Protein AF-A0A962QHJ8-F1 (afdb_monomer)

Structure (mmCIF, N/CA/C/O backbone):
data_AF-A0A962QHJ8-F1
#
_entry.id   AF-A0A962QHJ8-F1
#
loop_
_atom_site.group_PDB
_atom_site.id
_atom_site.type_symbol
_atom_site.label_atom_id
_atom_site.label_alt_id
_atom_site.label_comp_id
_atom_site.label_asym_id
_atom_site.label_entity_id
_atom_site.label_seq_id
_atom_site.pdbx_PDB_ins_code
_atom_site.C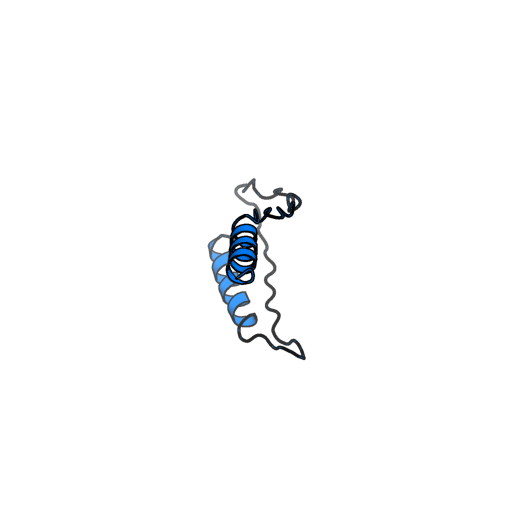artn_x
_atom_site.Cartn_y
_atom_site.Cartn_z
_atom_site.occupancy
_atom_site.B_iso_or_equiv
_atom_site.auth_seq_id
_atom_site.auth_comp_id
_atom_site.auth_asym_id
_atom_site.auth_atom_id
_atom_site.pdbx_PDB_model_num
ATOM 1 N N . MET A 1 1 ? 6.186 45.010 -44.279 1.00 56.06 1 MET A N 1
ATOM 2 C CA . MET A 1 1 ? 6.045 45.339 -42.838 1.00 56.06 1 MET A CA 1
ATOM 3 C C . MET A 1 1 ? 4.756 44.761 -42.219 1.00 56.06 1 MET A C 1
ATOM 5 O O . MET A 1 1 ? 4.195 45.363 -41.322 1.00 56.06 1 MET A O 1
ATOM 9 N N . THR A 1 2 ? 4.282 43.578 -42.640 1.00 52.72 2 THR A N 1
ATOM 10 C CA . THR A 1 2 ? 2.984 43.005 -42.195 1.00 52.72 2 THR A CA 1
ATOM 11 C C . THR A 1 2 ? 3.112 41.715 -41.372 1.00 52.72 2 THR A C 1
ATOM 13 O O . THR A 1 2 ? 2.150 41.280 -40.749 1.00 52.72 2 THR A O 1
ATOM 16 N N . ARG A 1 3 ? 4.310 41.111 -41.309 1.00 55.50 3 ARG A N 1
ATOM 17 C CA . ARG A 1 3 ? 4.542 39.842 -40.591 1.00 55.50 3 ARG A CA 1
ATOM 18 C C . ARG A 1 3 ? 4.649 40.017 -39.070 1.00 55.50 3 ARG A C 1
ATOM 20 O O . ARG A 1 3 ? 4.295 39.108 -38.336 1.00 55.50 3 ARG A O 1
ATOM 27 N N . SER A 1 4 ? 5.063 41.190 -38.584 1.00 58.16 4 SER A N 1
ATOM 28 C CA . SER A 1 4 ? 5.194 41.460 -37.141 1.00 58.16 4 SER A CA 1
ATOM 29 C C . SER A 1 4 ? 3.829 41.601 -36.448 1.00 58.16 4 SER A C 1
ATOM 31 O O . SER A 1 4 ? 3.625 41.029 -35.383 1.00 58.16 4 SER A O 1
ATOM 33 N N . LEU A 1 5 ? 2.854 42.239 -37.108 1.00 56.66 5 LEU A N 1
ATOM 34 C CA . LEU A 1 5 ? 1.507 42.440 -36.563 1.00 56.66 5 LEU A CA 1
ATOM 35 C C . LEU A 1 5 ? 0.691 41.134 -36.521 1.00 56.66 5 LEU A C 1
ATOM 37 O O . LEU A 1 5 ? 0.011 40.857 -35.539 1.00 56.66 5 LEU A O 1
ATOM 41 N N . SER A 1 6 ? 0.827 40.286 -37.549 1.00 55.66 6 SER A N 1
ATOM 42 C CA . SER A 1 6 ? 0.140 38.986 -37.615 1.00 55.66 6 SER A CA 1
ATOM 43 C C . SER A 1 6 ? 0.656 37.981 -36.580 1.00 55.66 6 SER A C 1
ATOM 45 O O . SER A 1 6 ? -0.105 37.137 -36.116 1.00 55.66 6 SER A O 1
ATOM 47 N N . THR A 1 7 ? 1.934 38.076 -36.200 1.00 57.78 7 THR A N 1
ATOM 48 C CA . THR A 1 7 ? 2.538 37.189 -35.190 1.00 57.78 7 THR A CA 1
ATOM 49 C C . THR A 1 7 ? 2.125 37.602 -33.773 1.00 57.78 7 THR A C 1
ATOM 51 O O . THR A 1 7 ? 1.902 36.749 -32.920 1.00 57.78 7 THR A O 1
ATOM 54 N N . LEU A 1 8 ? 1.941 38.906 -33.539 1.00 55.44 8 LEU A N 1
ATOM 55 C CA . LEU A 1 8 ? 1.496 39.452 -32.253 1.00 55.44 8 LEU A CA 1
ATOM 56 C C . LEU A 1 8 ? 0.016 39.137 -31.965 1.00 55.44 8 LEU A C 1
ATOM 58 O O . LEU A 1 8 ? -0.341 38.832 -30.830 1.00 55.44 8 LEU A O 1
ATOM 62 N N . ILE A 1 9 ? -0.827 39.126 -33.004 1.00 57.44 9 ILE A N 1
ATOM 63 C CA . ILE A 1 9 ? -2.245 38.743 -32.900 1.00 57.44 9 ILE A CA 1
ATOM 64 C C . ILE A 1 9 ? -2.398 37.239 -32.611 1.00 57.44 9 ILE A C 1
ATOM 66 O O . ILE A 1 9 ? -3.220 36.865 -31.777 1.00 57.44 9 ILE A O 1
ATOM 70 N N . LEU A 1 10 ? -1.571 36.373 -33.216 1.00 53.88 10 LEU A N 1
ATOM 71 C CA . LEU A 1 10 ? -1.587 34.930 -32.922 1.00 53.88 10 LEU A CA 1
ATOM 72 C C . LEU A 1 10 ? -1.158 34.611 -31.479 1.00 53.88 10 LEU A C 1
ATOM 74 O O . LEU A 1 10 ? -1.696 33.689 -30.870 1.00 53.88 10 LEU A O 1
ATOM 78 N N . PHE A 1 11 ? -0.213 35.375 -30.923 1.00 53.38 11 PHE A N 1
ATOM 79 C CA . PHE A 1 11 ? 0.266 35.168 -29.554 1.00 53.38 11 PHE A CA 1
ATOM 80 C C . PHE A 1 11 ? -0.762 35.617 -28.500 1.00 53.38 11 PHE A C 1
ATOM 82 O O . PHE A 1 11 ? -0.900 34.976 -27.461 1.00 53.38 11 PHE A O 1
ATOM 89 N N . ALA A 1 12 ? -1.533 36.673 -28.786 1.00 55.09 12 ALA A N 1
ATOM 90 C CA . ALA A 1 12 ? -2.576 37.173 -27.890 1.00 55.09 12 ALA A CA 1
ATOM 91 C C . ALA A 1 12 ? -3.803 36.244 -27.806 1.00 55.09 12 ALA A C 1
ATOM 93 O O . ALA A 1 12 ? -4.391 36.100 -26.737 1.00 55.09 12 ALA A O 1
ATOM 94 N N . VAL A 1 13 ? -4.167 35.565 -28.901 1.00 55.50 13 VAL A N 1
ATOM 95 C CA . VAL A 1 13 ? -5.310 34.627 -28.932 1.00 55.50 13 VAL A CA 1
ATOM 96 C C . VAL A 1 13 ? -5.034 33.356 -28.116 1.00 55.50 13 VAL A C 1
ATOM 98 O O . VAL A 1 13 ? -5.956 32.776 -27.548 1.00 55.50 13 VAL A O 1
ATOM 101 N N . CYS A 1 14 ? -3.768 32.954 -27.977 1.00 50.12 14 CYS A N 1
ATOM 102 C CA . CYS A 1 14 ? -3.383 31.758 -27.221 1.00 50.12 14 CYS A CA 1
ATOM 103 C C . CYS A 1 14 ? -3.434 31.952 -25.689 1.00 50.12 14 CYS A C 1
ATOM 105 O O . CYS A 1 14 ? -3.478 30.972 -24.949 1.00 50.12 14 CYS A O 1
ATOM 107 N N . LEU A 1 15 ? -3.457 33.201 -25.198 1.00 51.72 15 LEU A N 1
ATOM 108 C CA . LEU A 1 15 ? -3.494 33.509 -23.760 1.00 51.72 15 LEU A CA 1
ATOM 109 C C . LEU A 1 15 ? -4.921 33.528 -23.174 1.00 51.72 15 LEU A C 1
ATOM 111 O O . LEU A 1 15 ? -5.089 33.618 -21.961 1.00 51.72 15 LEU A O 1
ATOM 115 N N . VAL A 1 16 ? -5.950 33.441 -24.022 1.00 54.06 16 VAL A N 1
ATOM 116 C CA . VAL A 1 16 ? -7.367 33.521 -23.628 1.00 54.06 16 VAL A CA 1
ATOM 117 C C . VAL A 1 16 ? -8.103 32.250 -24.045 1.00 54.06 16 VAL A C 1
ATOM 119 O O . VAL A 1 16 ? -9.210 32.289 -24.570 1.00 54.06 16 VAL A O 1
ATOM 122 N N . CYS A 1 17 ? -7.480 31.092 -23.847 1.00 45.12 17 CYS A N 1
ATOM 123 C CA . CYS A 1 17 ? -8.221 29.841 -23.853 1.00 45.12 17 CYS A CA 1
ATOM 124 C C . CYS A 1 17 ? -8.629 29.591 -22.399 1.00 45.12 17 CYS A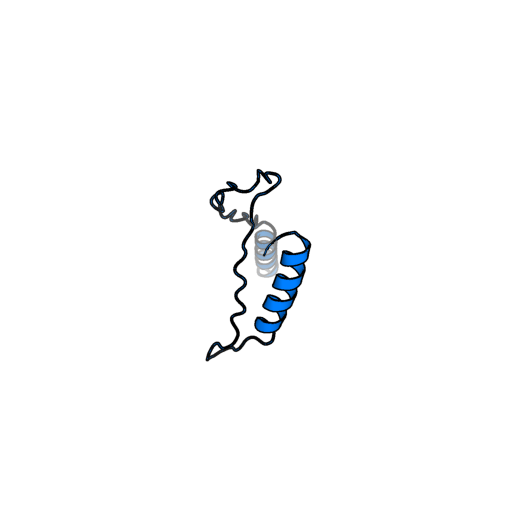 C 1
ATOM 126 O O . CYS A 1 17 ? -7.769 29.198 -21.604 1.00 45.12 17 CYS A O 1
ATOM 128 N N . PRO A 1 18 ? -9.884 29.860 -21.983 1.00 50.97 18 PRO A N 1
ATOM 129 C CA . PRO A 1 18 ? -10.336 29.307 -20.726 1.00 50.97 18 PRO A CA 1
ATOM 130 C C . PRO A 1 18 ? -10.242 27.797 -20.911 1.00 50.97 18 PRO A C 1
ATOM 132 O O . PRO A 1 18 ? -10.965 27.214 -21.718 1.00 50.97 18 PRO A O 1
ATOM 135 N N . VAL A 1 19 ? -9.299 27.175 -20.206 1.00 58.50 19 VAL A N 1
ATOM 136 C CA . VAL A 1 19 ? -9.324 25.745 -19.942 1.00 58.50 19 VAL A CA 1
ATOM 137 C C . VAL A 1 19 ? -10.652 25.525 -19.223 1.00 58.50 19 VAL A C 1
ATOM 139 O O . VAL A 1 19 ? -10.820 25.779 -18.034 1.00 58.50 19 VAL A O 1
ATOM 142 N N . GLN A 1 20 ? -11.676 25.214 -20.008 1.00 61.44 20 GLN A N 1
ATOM 143 C CA . GLN A 1 20 ? -12.957 24.777 -19.506 1.00 61.44 20 GLN A CA 1
ATOM 144 C C . GLN A 1 20 ? -12.646 23.429 -18.881 1.00 61.44 20 GLN A C 1
ATOM 146 O O . GLN A 1 20 ? -12.413 22.443 -19.578 1.00 61.44 20 GLN A O 1
ATOM 151 N N . THR A 1 21 ? -12.510 23.431 -17.559 1.00 58.75 21 THR A N 1
ATOM 152 C CA . THR A 1 21 ? -12.362 22.229 -16.755 1.00 58.75 21 THR A CA 1
ATOM 153 C C . THR A 1 21 ? -13.508 21.303 -17.123 1.00 58.75 21 THR A C 1
ATOM 155 O O . THR A 1 21 ? -14.658 21.545 -16.756 1.00 58.75 21 THR A O 1
ATOM 158 N N . LEU A 1 22 ? -13.196 20.270 -17.901 1.00 61.16 22 LEU A N 1
ATOM 159 C CA . LEU A 1 22 ? -14.104 19.178 -18.186 1.00 61.16 22 LEU A CA 1
ATOM 160 C C . LEU A 1 22 ? -14.311 18.452 -16.856 1.00 61.16 22 LEU A C 1
ATOM 162 O O . LEU A 1 22 ? -13.543 17.571 -16.475 1.00 61.16 22 LEU A O 1
ATOM 166 N N . GLN A 1 23 ? -15.289 18.915 -16.087 1.00 60.16 23 GLN A N 1
ATOM 167 C CA . GLN A 1 23 ? -15.618 18.347 -14.797 1.00 60.16 23 GLN A CA 1
ATOM 168 C C . GLN A 1 23 ? -16.379 17.059 -15.082 1.00 60.16 23 GLN A C 1
ATOM 170 O O . GLN A 1 23 ? -17.589 17.064 -15.303 1.00 60.16 23 GLN A O 1
ATOM 175 N N . ALA A 1 24 ? -15.635 15.957 -15.169 1.00 63.22 24 ALA A N 1
ATOM 176 C CA . ALA A 1 24 ? -16.221 14.633 -15.224 1.00 63.22 24 ALA A CA 1
ATOM 177 C C . ALA A 1 24 ? -17.120 14.483 -13.991 1.00 63.22 24 ALA A C 1
ATOM 179 O O . ALA A 1 24 ? -16.642 14.519 -12.856 1.00 63.22 24 ALA A O 1
ATOM 180 N N . ALA A 1 25 ? -18.430 14.370 -14.211 1.00 63.97 25 ALA A N 1
ATOM 181 C CA . ALA A 1 25 ? -19.365 14.003 -13.164 1.00 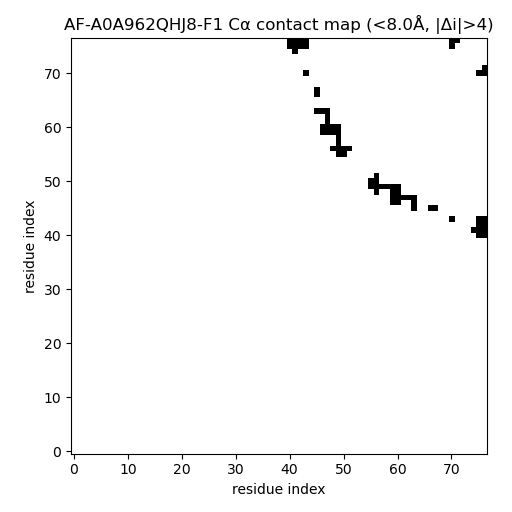63.97 25 ALA A CA 1
ATOM 182 C C . ALA A 1 25 ? -19.032 12.568 -12.753 1.00 63.97 25 ALA A C 1
ATOM 184 O O . ALA A 1 25 ? -19.427 11.611 -13.416 1.00 63.97 25 ALA A O 1
ATOM 185 N N . VAL A 1 26 ? -18.233 12.423 -11.697 1.00 71.94 26 VAL A N 1
ATOM 186 C CA . VAL A 1 26 ? -18.007 11.124 -11.074 1.00 71.94 26 VAL A CA 1
ATOM 187 C C . VAL A 1 26 ? -19.357 10.735 -10.472 1.00 71.94 26 VAL A C 1
ATOM 189 O O . VAL A 1 26 ? -19.866 11.492 -9.638 1.00 71.94 26 VAL A O 1
ATOM 192 N N . PRO A 1 27 ? -20.002 9.640 -10.917 1.00 69.56 27 PRO A N 1
ATOM 193 C CA . PRO A 1 27 ? -21.237 9.197 -10.291 1.00 69.56 27 PRO A CA 1
ATOM 194 C C . PRO A 1 27 ? -20.944 9.012 -8.807 1.00 69.56 27 PRO A C 1
ATOM 196 O O . PRO A 1 27 ? -19.912 8.440 -8.457 1.00 69.56 27 PRO A O 1
ATOM 199 N N . ALA A 1 28 ? -21.812 9.547 -7.946 1.00 63.75 28 ALA A N 1
ATOM 200 C CA . ALA A 1 28 ? -21.700 9.360 -6.511 1.00 63.75 28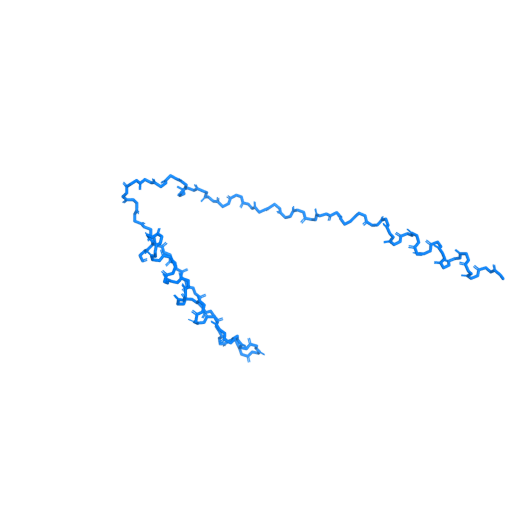 ALA A CA 1
ATOM 201 C C . ALA A 1 28 ? -21.678 7.852 -6.237 1.00 63.75 28 ALA A C 1
ATOM 203 O O . ALA A 1 28 ? -22.711 7.182 -6.277 1.00 63.75 28 ALA A O 1
ATOM 204 N N . THR A 1 29 ? -20.479 7.306 -6.030 1.00 64.69 29 THR A N 1
ATOM 205 C CA . THR A 1 29 ? -20.277 5.952 -5.536 1.00 64.69 29 THR A CA 1
ATOM 206 C C . THR A 1 29 ? -21.150 5.824 -4.301 1.00 64.69 29 THR A C 1
ATOM 208 O O . THR A 1 29 ? -21.136 6.732 -3.471 1.00 64.69 29 THR A O 1
ATOM 211 N N . ASN A 1 30 ? -21.944 4.754 -4.205 1.00 59.44 30 ASN A N 1
ATOM 212 C CA . ASN A 1 30 ? -22.776 4.474 -3.039 1.00 59.44 30 ASN A CA 1
ATOM 213 C C . ASN A 1 30 ? -21.937 4.649 -1.764 1.00 59.44 30 ASN A C 1
ATOM 215 O O . ASN A 1 30 ? -21.196 3.753 -1.369 1.00 59.44 30 ASN A O 1
ATOM 219 N N . LEU A 1 31 ? -22.072 5.804 -1.110 1.00 59.25 31 LEU A N 1
ATOM 220 C CA . LEU A 1 31 ? -21.457 6.155 0.171 1.00 59.25 31 LEU A CA 1
ATOM 221 C C . LEU A 1 31 ? -22.175 5.416 1.317 1.00 59.25 31 LEU A C 1
ATOM 223 O O . LEU A 1 31 ? -22.309 5.924 2.426 1.00 59.25 31 LEU A O 1
ATOM 227 N N . ALA A 1 32 ? 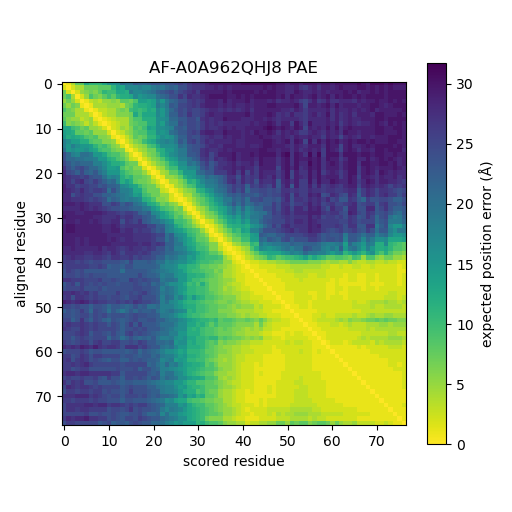-22.660 4.202 1.044 1.00 54.78 32 ALA A N 1
ATOM 228 C CA . ALA A 1 32 ? -23.441 3.386 1.961 1.00 54.78 32 ALA A CA 1
ATOM 229 C C . ALA A 1 32 ? -22.641 2.962 3.210 1.00 54.78 32 ALA A C 1
ATOM 231 O O . ALA A 1 32 ? -23.237 2.499 4.172 1.00 54.78 32 ALA A O 1
ATOM 232 N N . GLY A 1 33 ? -21.317 3.169 3.225 1.00 55.25 33 GLY A N 1
ATOM 233 C CA . GLY A 1 33 ? -20.427 2.847 4.345 1.00 55.25 33 GLY A CA 1
ATOM 234 C C . GLY A 1 33 ? -19.984 4.029 5.219 1.00 55.25 33 GLY A C 1
ATOM 235 O O . GLY A 1 33 ? -19.109 3.848 6.060 1.00 55.25 33 GLY A O 1
ATOM 236 N N . LEU A 1 34 ? -20.519 5.250 5.051 1.00 57.75 3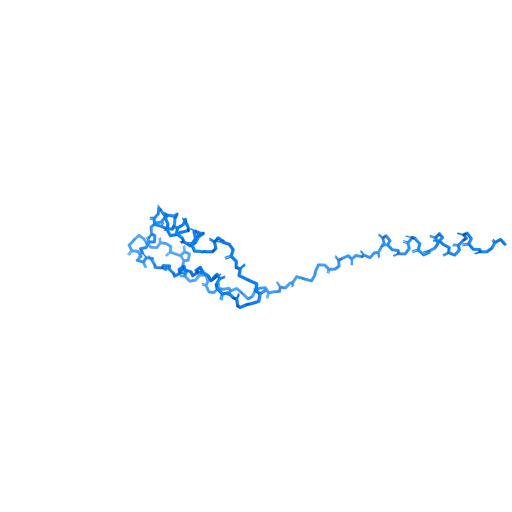4 LEU A N 1
ATOM 237 C CA . LEU A 1 34 ? -20.132 6.360 5.948 1.00 57.75 34 LEU A CA 1
ATOM 238 C C . LEU A 1 34 ? -20.667 6.203 7.373 1.00 57.75 34 LEU A C 1
ATOM 240 O O . LEU A 1 34 ? -20.143 6.817 8.304 1.00 57.75 34 LEU A O 1
ATOM 244 N N . ASN A 1 35 ? -21.663 5.343 7.564 1.00 55.69 35 ASN A N 1
ATOM 245 C CA . ASN A 1 35 ? -22.121 4.987 8.891 1.00 55.69 35 ASN A CA 1
ATOM 246 C C . ASN A 1 35 ? -21.198 3.902 9.431 1.00 55.69 35 ASN A C 1
ATOM 248 O O . ASN A 1 35 ? -21.553 2.728 9.406 1.00 55.69 35 ASN A O 1
ATOM 252 N N . SER A 1 36 ? -20.025 4.325 9.910 1.00 59.69 36 SER A N 1
ATOM 253 C CA . SER A 1 36 ? -19.132 3.504 10.726 1.00 59.69 36 SER A CA 1
ATOM 254 C C . SER A 1 36 ? -19.898 3.067 11.974 1.00 59.69 36 SER A C 1
ATOM 256 O O . SER A 1 36 ? -19.834 3.726 13.012 1.00 59.69 36 SER A O 1
ATOM 258 N N . HIS A 1 37 ? -20.686 2.002 11.867 1.00 62.91 37 HIS A N 1
ATOM 259 C CA . HIS A 1 37 ? -21.355 1.438 13.023 1.00 62.91 37 HIS A CA 1
ATOM 260 C C . HIS A 1 37 ? -20.275 0.770 13.874 1.00 62.91 37 HIS A C 1
ATOM 262 O O . HIS A 1 37 ? -19.470 0.001 13.338 1.00 62.91 37 HIS A O 1
ATOM 268 N N . PRO A 1 38 ? -20.217 1.051 15.186 1.00 63.56 38 PRO A N 1
ATOM 269 C CA . PRO A 1 38 ? -19.366 0.291 16.088 1.00 63.56 38 PRO A CA 1
ATOM 270 C C . PRO A 1 38 ? -19.694 -1.204 15.931 1.00 63.56 38 PRO A C 1
ATOM 272 O O . PRO A 1 38 ? -20.791 -1.630 16.282 1.00 63.56 38 PRO A O 1
ATOM 275 N N . GLY A 1 39 ? -18.772 -1.976 15.343 1.00 71.31 39 GLY A N 1
ATOM 276 C CA . GLY A 1 39 ? -18.945 -3.410 15.066 1.00 71.31 39 GLY A CA 1
ATOM 277 C C . GLY A 1 39 ? -19.106 -3.821 13.593 1.00 71.31 39 GLY A C 1
ATOM 278 O O . GLY A 1 39 ? -19.300 -5.005 13.333 1.00 71.31 39 GLY A O 1
ATOM 279 N N . GLU A 1 40 ? -19.021 -2.906 12.623 1.00 82.44 40 GLU A N 1
ATOM 280 C CA . GLU A 1 40 ? -19.043 -3.274 11.199 1.00 82.44 40 GLU A CA 1
ATOM 281 C C . GLU A 1 40 ? -17.731 -3.958 10.764 1.00 82.44 40 GLU A C 1
ATOM 283 O O . GLU A 1 40 ? -16.644 -3.400 10.926 1.00 82.44 40 GLU A O 1
ATOM 288 N N . TYR A 1 41 ? -17.830 -5.165 10.196 1.00 87.56 41 TYR A N 1
ATOM 289 C CA . TYR A 1 41 ? -16.682 -5.911 9.675 1.00 87.56 41 TYR A CA 1
ATOM 290 C C . TYR A 1 41 ? -16.281 -5.377 8.295 1.00 87.56 41 TYR A C 1
ATOM 292 O O . TYR A 1 41 ? -17.047 -5.480 7.335 1.00 87.56 41 TYR A O 1
ATOM 300 N N . ARG A 1 42 ? -15.080 -4.798 8.195 1.00 88.44 42 ARG A N 1
ATOM 301 C CA . ARG A 1 42 ? -14.581 -4.148 6.976 1.00 88.44 42 ARG A CA 1
ATOM 302 C C . ARG A 1 42 ? -13.617 -5.059 6.234 1.00 88.44 42 ARG A C 1
ATOM 304 O O . ARG A 1 42 ? -12.617 -5.490 6.798 1.00 88.44 42 ARG A O 1
ATOM 311 N N . VAL A 1 43 ? -13.894 -5.291 4.955 1.00 92.94 43 VAL A N 1
ATOM 312 C CA . VAL A 1 43 ? -13.055 -6.106 4.067 1.00 92.94 43 VAL A CA 1
ATOM 313 C C . VAL A 1 43 ? -12.600 -5.254 2.892 1.00 92.94 43 VAL A C 1
ATOM 315 O O . VAL A 1 43 ? -13.405 -4.533 2.298 1.00 92.94 43 VAL A O 1
ATOM 318 N N . ALA A 1 44 ? -11.316 -5.345 2.550 1.00 94.56 44 ALA A N 1
ATOM 319 C CA . ALA A 1 44 ? -10.743 -4.694 1.378 1.00 94.56 44 ALA A CA 1
ATOM 320 C C . ALA A 1 44 ? -10.056 -5.718 0.468 1.00 94.56 44 ALA A C 1
ATOM 322 O O . ALA A 1 44 ? -9.347 -6.605 0.931 1.00 94.56 44 ALA A O 1
ATOM 323 N N . LEU A 1 45 ? -10.238 -5.567 -0.845 1.00 96.31 45 LEU A N 1
ATOM 324 C CA . LEU A 1 45 ? -9.507 -6.326 -1.858 1.00 96.31 45 LEU A CA 1
ATOM 325 C C . LEU A 1 45 ? -8.434 -5.426 -2.472 1.00 96.31 45 LEU A C 1
ATOM 327 O O . LEU A 1 45 ? -8.755 -4.445 -3.143 1.00 96.31 45 LEU A O 1
ATOM 331 N N . VAL A 1 46 ? -7.166 -5.778 -2.267 1.00 96.38 46 VAL A N 1
ATOM 332 C CA . VAL A 1 46 ? -6.017 -5.057 -2.826 1.00 96.38 46 VAL A CA 1
ATOM 333 C C . VAL A 1 46 ? -5.399 -5.886 -3.954 1.00 96.38 46 VAL A C 1
ATOM 335 O O . VAL A 1 46 ? -5.063 -7.051 -3.757 1.00 96.38 46 VAL A O 1
ATOM 338 N N . ILE A 1 47 ? -5.247 -5.299 -5.147 1.00 96.25 47 ILE A N 1
ATOM 339 C CA . ILE A 1 47 ? -4.738 -5.990 -6.345 1.00 96.25 47 ILE A CA 1
ATOM 340 C C . ILE A 1 47 ? -3.505 -5.257 -6.884 1.00 96.25 47 ILE A C 1
ATOM 342 O O . ILE A 1 47 ? -3.600 -4.118 -7.335 1.00 96.25 47 ILE A O 1
ATOM 346 N N . GLY A 1 48 ? -2.353 -5.931 -6.882 1.00 97.25 48 GLY A N 1
ATOM 347 C CA . GLY A 1 48 ? -1.096 -5.433 -7.451 1.00 97.25 48 GLY A CA 1
ATOM 348 C C . GLY A 1 48 ? -0.790 -6.057 -8.813 1.00 97.25 48 GLY A C 1
ATOM 349 O O . GLY A 1 48 ? -0.110 -7.079 -8.884 1.00 97.25 48 GLY A O 1
ATOM 350 N N . ASN A 1 49 ? -1.279 -5.458 -9.900 1.00 97.19 49 ASN A N 1
ATOM 351 C CA . ASN A 1 49 ? -1.048 -5.964 -11.260 1.00 97.19 49 ASN A CA 1
ATOM 352 C C . ASN A 1 49 ? 0.320 -5.523 -11.801 1.00 97.19 49 ASN A C 1
ATOM 354 O O . ASN A 1 49 ? 0.521 -4.330 -12.006 1.00 97.19 49 ASN A O 1
ATOM 358 N N . SER A 1 50 ? 1.227 -6.460 -12.105 1.00 97.06 50 SER A N 1
ATOM 359 C CA . SER A 1 50 ? 2.603 -6.116 -12.528 1.00 97.06 50 SER A CA 1
ATOM 360 C C . SER A 1 50 ? 3.059 -6.712 -13.863 1.00 97.06 50 SER A C 1
ATOM 362 O O . SER A 1 50 ? 3.900 -6.127 -14.539 1.00 97.06 50 SER A O 1
ATOM 364 N N . THR A 1 51 ? 2.549 -7.875 -14.269 1.00 96.38 51 THR A N 1
ATOM 365 C CA . THR A 1 51 ? 3.165 -8.729 -15.306 1.00 96.38 51 THR A CA 1
ATOM 366 C C . THR A 1 51 ? 2.602 -8.509 -16.714 1.00 96.38 51 THR A C 1
ATOM 368 O O . THR A 1 51 ? 2.356 -9.458 -17.458 1.00 96.38 51 THR A O 1
ATOM 371 N N . TYR A 1 52 ? 2.391 -7.252 -17.105 1.00 96.62 52 TYR A N 1
ATOM 372 C CA . TYR A 1 52 ? 1.888 -6.928 -18.441 1.00 96.62 52 TYR A CA 1
ATOM 373 C C . TYR A 1 52 ? 2.929 -7.254 -19.529 1.00 96.62 52 TYR A C 1
ATOM 375 O O . TYR A 1 52 ? 4.071 -6.807 -19.413 1.00 96.62 52 TYR A O 1
ATOM 383 N N . PRO A 1 53 ? 2.560 -7.952 -20.625 1.00 96.38 53 PRO A N 1
ATOM 384 C CA . PRO A 1 53 ? 3.528 -8.442 -21.614 1.00 96.38 53 PRO A CA 1
ATOM 385 C C . PRO A 1 53 ? 4.381 -7.376 -22.313 1.00 96.38 53 PRO A C 1
ATOM 387 O O . PRO A 1 53 ? 5.479 -7.680 -22.761 1.00 96.38 53 PRO A O 1
ATOM 390 N N . GLN A 1 54 ? 3.870 -6.154 -22.471 1.00 96.88 54 GLN A N 1
ATOM 391 C CA . GLN A 1 54 ? 4.545 -5.081 -23.218 1.00 96.88 54 GLN A CA 1
ATOM 392 C C . GLN A 1 54 ? 5.184 -4.021 -22.313 1.00 96.88 54 GLN A C 1
ATOM 394 O O . GLN A 1 54 ? 6.067 -3.292 -22.750 1.00 96.88 54 GLN A O 1
ATOM 399 N N . ALA A 1 55 ? 4.728 -3.915 -21.065 1.00 95.56 55 ALA A N 1
ATOM 400 C CA . ALA A 1 55 ? 5.134 -2.866 -20.136 1.00 95.56 55 ALA A CA 1
ATOM 401 C C . ALA A 1 55 ? 4.958 -3.356 -18.690 1.00 95.56 55 ALA A C 1
ATOM 403 O O . ALA A 1 55 ? 3.989 -2.981 -18.024 1.00 95.56 55 ALA A O 1
ATOM 404 N N . PRO A 1 56 ? 5.842 -4.244 -18.207 1.00 95.75 56 PRO A N 1
ATOM 405 C CA . PRO A 1 56 ? 5.775 -4.713 -16.834 1.00 95.75 56 PRO A CA 1
ATOM 406 C C . PRO A 1 56 ? 6.002 -3.549 -15.864 1.00 95.75 56 PRO A C 1
ATOM 408 O O . PRO A 1 56 ? 6.869 -2.698 -16.072 1.00 95.75 56 PRO A O 1
ATOM 411 N N . LEU A 1 57 ? 5.218 -3.521 -14.791 1.00 96.94 57 LEU A N 1
ATOM 412 C CA . LEU A 1 57 ? 5.329 -2.517 -13.739 1.00 96.94 57 LEU A CA 1
ATOM 413 C C . LEU A 1 57 ? 6.222 -3.044 -12.612 1.00 96.94 57 LEU A C 1
ATOM 415 O O . LEU A 1 57 ? 6.161 -4.217 -12.249 1.00 96.94 57 LEU A O 1
ATOM 419 N N . VAL A 1 58 ? 7.045 -2.159 -12.051 1.00 96.56 58 VAL A N 1
ATOM 420 C CA . VAL A 1 58 ? 8.130 -2.538 -11.130 1.00 96.56 58 VAL A CA 1
ATOM 421 C C . VAL A 1 58 ? 7.622 -2.905 -9.732 1.00 96.56 58 VAL A C 1
ATOM 423 O O . VAL A 1 58 ? 8.052 -3.907 -9.169 1.00 96.56 58 VAL A O 1
ATOM 426 N N . SER A 1 59 ? 6.720 -2.100 -9.163 1.00 95.31 59 SER A N 1
ATOM 427 C CA . SER A 1 59 ? 6.356 -2.150 -7.737 1.00 95.31 59 SER A CA 1
ATOM 428 C C . SER A 1 59 ? 4.906 -2.522 -7.354 1.00 95.31 59 SER A C 1
ATOM 430 O O . SER A 1 59 ? 4.679 -2.6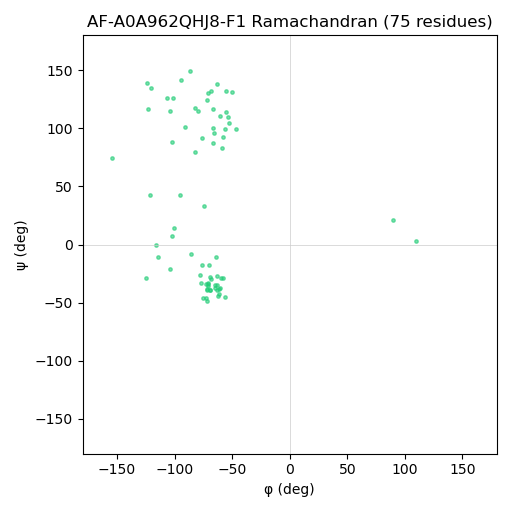63 -6.155 1.00 95.31 59 SER A O 1
ATOM 432 N N . PRO A 1 60 ? 3.921 -2.799 -8.241 1.00 97.69 60 PRO A N 1
ATOM 433 C CA . PRO A 1 60 ? 2.535 -2.989 -7.774 1.00 97.69 60 PRO A CA 1
ATOM 434 C C . PRO A 1 60 ? 2.332 -4.100 -6.733 1.00 97.69 60 PRO A C 1
ATOM 436 O O . PRO A 1 60 ? 1.453 -4.002 -5.883 1.00 97.69 60 PRO A O 1
ATOM 439 N N . ALA A 1 61 ? 3.161 -5.149 -6.749 1.00 96.38 61 ALA A N 1
ATOM 440 C CA . ALA A 1 61 ? 3.125 -6.208 -5.739 1.00 96.38 61 ALA A CA 1
ATOM 441 C C . ALA A 1 61 ? 3.630 -5.753 -4.359 1.00 96.38 61 ALA A C 1
ATOM 443 O O . ALA A 1 61 ? 3.151 -6.255 -3.344 1.00 96.38 61 ALA A O 1
ATOM 444 N N . LYS A 1 62 ? 4.606 -4.837 -4.307 1.00 97.62 62 LYS A N 1
ATOM 445 C CA . LYS A 1 62 ? 5.052 -4.222 -3.052 1.00 97.62 62 LYS A CA 1
ATOM 446 C C . LYS A 1 62 ? 3.993 -3.237 -2.563 1.00 97.62 62 LYS A C 1
ATOM 448 O O . LYS A 1 62 ? 3.593 -3.321 -1.410 1.00 97.62 62 LYS A O 1
ATOM 453 N N . ASP A 1 63 ? 3.483 -2.399 -3.460 1.00 98.00 63 ASP A N 1
ATOM 454 C CA . ASP A 1 63 ? 2.488 -1.376 -3.132 1.00 98.00 63 ASP A CA 1
ATOM 455 C C . ASP A 1 63 ? 1.205 -2.017 -2.572 1.00 98.00 63 ASP A C 1
ATOM 457 O O . ASP A 1 63 ? 0.625 -1.523 -1.610 1.00 98.00 63 ASP A O 1
ATOM 461 N N . ALA A 1 64 ? 0.798 -3.176 -3.104 1.00 98.25 64 ALA A N 1
ATOM 462 C CA . ALA A 1 64 ? -0.333 -3.936 -2.575 1.00 98.25 64 ALA A CA 1
ATOM 463 C C . ALA A 1 64 ? -0.109 -4.439 -1.134 1.00 98.25 64 ALA A C 1
ATOM 465 O O . ALA A 1 64 ? -1.055 -4.481 -0.345 1.00 98.25 64 ALA A O 1
ATOM 466 N N . ARG A 1 65 ? 1.128 -4.807 -0.770 1.00 98.19 65 ARG A N 1
ATOM 467 C CA . ARG A 1 65 ? 1.473 -5.230 0.599 1.00 98.19 65 ARG A CA 1
ATOM 468 C C . ARG A 1 65 ? 1.464 -4.042 1.548 1.00 98.19 65 ARG A C 1
ATOM 470 O O . ARG A 1 65 ? 0.781 -4.111 2.561 1.00 98.19 65 ARG A O 1
ATOM 477 N N . ASP A 1 66 ? 2.122 -2.949 1.163 1.00 98.38 66 ASP A N 1
ATOM 478 C CA . ASP A 1 66 ? 2.141 -1.707 1.939 1.00 98.38 66 ASP A CA 1
ATOM 479 C C . ASP A 1 66 ? 0.698 -1.217 2.198 1.00 98.38 66 ASP A C 1
ATOM 481 O O . ASP A 1 66 ? 0.321 -0.917 3.328 1.00 98.38 66 ASP A O 1
ATOM 485 N N . MET A 1 67 ? -0.162 -1.230 1.171 1.00 98.12 67 MET A N 1
ATOM 486 C CA . MET A 1 67 ? -1.582 -0.881 1.308 1.00 98.12 67 MET A CA 1
ATOM 487 C C . MET A 1 67 ? -2.342 -1.830 2.235 1.00 98.12 67 MET A C 1
ATOM 489 O O . MET A 1 67 ? -3.190 -1.379 3.000 1.00 98.12 67 MET A O 1
ATOM 493 N N . THR A 1 68 ? -2.057 -3.132 2.182 1.00 97.94 68 THR A N 1
ATOM 494 C CA . THR A 1 68 ? -2.673 -4.108 3.094 1.00 97.94 68 THR A CA 1
ATOM 495 C C . THR A 1 68 ? -2.300 -3.803 4.546 1.00 97.94 68 THR A C 1
ATOM 497 O O . THR A 1 68 ? -3.178 -3.784 5.406 1.00 97.94 68 THR A O 1
ATOM 500 N N . GLU A 1 69 ? -1.029 -3.496 4.814 1.00 98.19 69 GLU A N 1
ATOM 501 C CA . GLU A 1 69 ? -0.548 -3.130 6.152 1.00 98.19 69 GLU A CA 1
ATOM 502 C C . GLU A 1 69 ? -1.224 -1.855 6.676 1.00 98.19 69 GLU A C 1
ATOM 504 O O . GLU A 1 69 ? -1.633 -1.803 7.836 1.00 98.19 69 GLU A O 1
ATOM 509 N N . GLU A 1 70 ? -1.387 -0.830 5.837 1.00 98.06 70 GLU A N 1
ATOM 510 C CA . GLU A 1 70 ? -2.072 0.408 6.233 1.00 98.06 70 GLU A CA 1
ATOM 511 C C . GLU A 1 70 ? -3.580 0.209 6.444 1.00 98.06 70 GLU A C 1
ATOM 513 O O . GLU A 1 70 ? -4.153 0.735 7.400 1.00 98.06 70 GLU A O 1
ATOM 518 N N . LEU A 1 71 ? -4.232 -0.591 5.597 1.00 96.75 71 LEU A N 1
ATOM 519 C CA . LEU A 1 71 ? -5.661 -0.888 5.725 1.00 96.75 71 LEU A CA 1
ATOM 520 C C . LEU A 1 71 ? -5.965 -1.673 7.007 1.00 96.75 71 LEU A C 1
ATOM 522 O O . LEU A 1 71 ? -6.950 -1.381 7.692 1.00 96.75 71 LEU A O 1
ATOM 526 N N . GLN A 1 72 ? -5.082 -2.596 7.388 1.00 95.12 72 GLN A N 1
ATOM 527 C CA . GLN A 1 72 ? -5.192 -3.321 8.653 1.00 95.12 72 GLN A CA 1
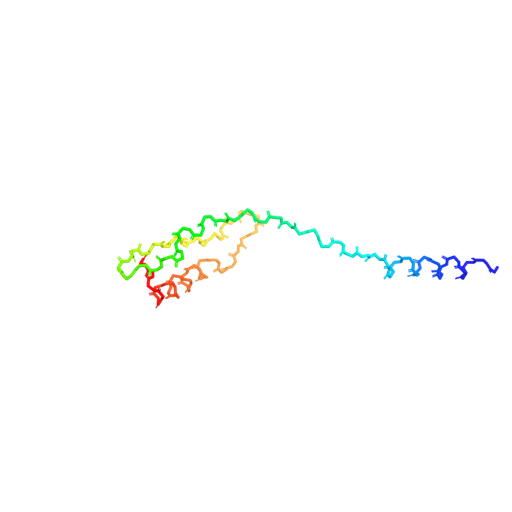ATOM 528 C C . GLN A 1 72 ? -5.115 -2.390 9.869 1.00 95.12 72 GLN A C 1
ATOM 530 O O . GLN A 1 72 ? -5.891 -2.546 10.815 1.00 95.12 72 GLN A O 1
ATOM 535 N N . LYS A 1 73 ? -4.258 -1.360 9.832 1.00 95.44 73 LYS A N 1
ATOM 536 C CA . LYS A 1 73 ? -4.151 -0.366 10.920 1.00 95.44 73 LYS A CA 1
ATOM 537 C C . LYS A 1 73 ? -5.435 0.439 11.126 1.00 95.44 73 LYS A C 1
ATOM 539 O O . LYS A 1 73 ? -5.686 0.893 12.240 1.00 95.44 73 LYS A O 1
ATOM 544 N N . VAL A 1 74 ? -6.251 0.608 10.084 1.00 92.81 74 VAL A N 1
ATOM 545 C CA . VAL A 1 74 ? -7.522 1.355 10.145 1.00 92.81 74 VAL A CA 1
ATOM 546 C C . VAL A 1 74 ? -8.758 0.450 10.262 1.00 92.81 74 VAL A C 1
ATOM 548 O O . VAL A 1 74 ? -9.889 0.919 10.112 1.00 92.81 74 VAL A O 1
ATOM 551 N N . GLY A 1 75 ? -8.552 -0.832 10.586 1.00 90.56 75 GLY A N 1
ATOM 552 C CA . GLY A 1 75 ? -9.615 -1.770 10.953 1.00 90.56 75 GLY A CA 1
ATOM 553 C C . GLY A 1 75 ? -10.230 -2.545 9.789 1.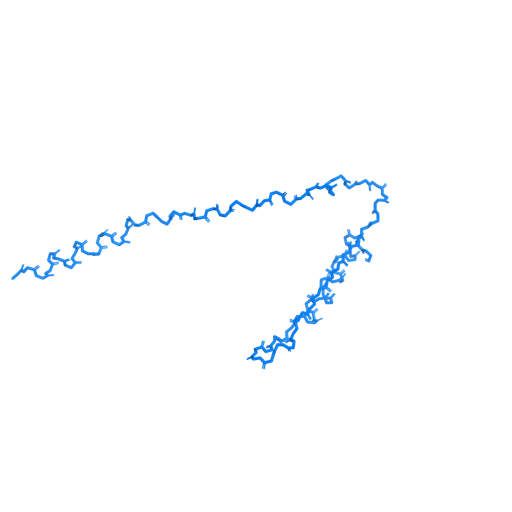00 90.56 75 GLY A C 1
ATOM 554 O O . GLY A 1 75 ? -11.357 -3.018 9.921 1.00 90.56 75 GLY A O 1
ATOM 555 N N . PHE A 1 76 ? -9.530 -2.657 8.657 1.00 93.25 76 PHE A N 1
ATOM 556 C CA . PHE A 1 76 ? -9.865 -3.641 7.625 1.00 93.25 76 PHE A CA 1
ATOM 557 C C . PHE A 1 76 ? -9.192 -4.980 7.931 1.00 93.25 76 PHE A C 1
ATOM 559 O O . PHE A 1 76 ? -8.111 -5.023 8.516 1.00 93.25 76 PHE A O 1
ATOM 566 N N . HIS A 1 77 ? -9.844 -6.065 7.530 1.00 87.25 77 HIS A N 1
ATOM 567 C CA . HIS A 1 77 ? -9.378 -7.433 7.729 1.00 87.25 77 HIS A CA 1
ATOM 568 C C . HIS A 1 77 ? -8.936 -8.076 6.417 1.00 87.25 77 HIS A C 1
ATOM 570 O O . HIS A 1 77 ? -9.608 -7.831 5.385 1.00 87.25 77 HIS A O 1
#

Foldseek 3Di:
DCPVVVVVVVVVVVVPDPPPPPPPPPPPDPPVPPPPDVPDAAEDDFDQQAPDPPHGDDPSVVVSVVVVVVVVVVRHD

Sequence (77 aa):
MTRSLSTLILFAVCLVCPVQTLQAAVPATNLAGLNSHPGEYRVALVIGNSTYPQAPLVSPAKDARDMTEELQKVGFH

pLDDT: mean 76.53, std 19.09, range [45.12, 98.38]

Mean predicted aligned error: 16.11 Å

Solvent-accessible surface area (backbone atoms only — not comparable to full-atom values): 5136 Å² total; per-residue (Å²): 139,65,68,68,62,59,54,54,55,56,57,56,59,69,76,67,62,78,80,73,76,80,73,75,80,71,74,83,67,83,70,80,70,74,73,77,51,95,85,69,87,41,75,70,89,76,82,41,80,27,86,46,95,91,65,60,48,92,48,33,61,56,52,32,48,56,50,50,57,55,40,43,75,75,60,35,96

Radius of gyration: 25.07 Å; Cα contacts (8 Å, |Δi|>4): 36; chains: 1; bounding box: 32×54×59 Å

Secondary structure (DSSP, 8-state):
--HHHHHHHHHHHTT----------------TT-S--TT--B----------SSS--SSHHHHHHHHHHHHHHTTB-